Protein AF-A0A9P9EVK2-F1 (afdb_monomer_lite)

Foldseek 3Di:
DDPVPDFDPDPDDDPDDCPVVPCVVCCCCEQQVWDQPD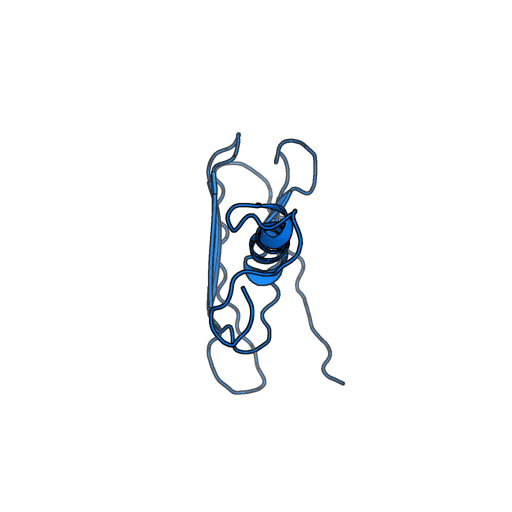PQNQDIGRDYDDDDPDFWDWDWDQGPQGIFIWIWGWDDPDPDTDIDIDTDGDDDDYDDDDDDDDDD

Secondary structure (DSSP, 8-state):
--TTSPPPSSTT--S--GGGGGHHHHIIIIIS-EEESSGGGSSEEE-----TT--EEEEEEEETTEEEEEEEE---SSS----EE--B-SSS--B-----PPP-

InterPro domains:
  IPR016007 Alpha-L-rhamnosidase [PTHR33307] (8-77)
  IPR035398 Alpha-L-rhamnosidase C-terminal domain [PF17390] (33-77)

Radius of gyration: 18.35 Å; chains: 1; bounding box: 41×40×48 Å

Sequence (104 aa):
MLPDGNIDPGSMTSFNRYAFGAVANWLHQTVGGVESMVPGWKAIKVKPVPGGNITGTEVAFDGPFGWAKCEWLLEGITSEWKSRYRPTQRHLSFFRQRGRQRTN

Organism: NCBI:txid307937

pLDDT: mean 79.36, std 20.46, range [29.38, 97.38]

Structure (mmCIF, N/CA/C/O backbone):
data_AF-A0A9P9EVK2-F1
#
_entry.id   AF-A0A9P9EVK2-F1
#
loop_
_atom_site.group_PDB
_atom_site.id
_atom_site.type_symbol
_atom_site.label_atom_id
_atom_site.label_alt_id
_atom_site.label_comp_id
_atom_site.label_asym_id
_atom_site.label_entity_id
_atom_site.label_seq_id
_atom_site.pdbx_PDB_ins_code
_atom_site.Cartn_x
_atom_site.Cartn_y
_atom_site.Cartn_z
_atom_site.occupancy
_atom_site.B_iso_or_equiv
_atom_site.auth_seq_id
_atom_site.auth_comp_id
_atom_site.auth_asym_id
_atom_site.auth_atom_id
_atom_site.pdbx_PDB_model_num
ATOM 1 N N . MET A 1 1 ? 17.812 -7.958 -16.029 1.00 84.88 1 MET A N 1
ATOM 2 C CA . MET A 1 1 ? 19.121 -8.417 -15.527 1.00 84.88 1 MET A CA 1
ATOM 3 C C . MET A 1 1 ? 18.919 -9.835 -15.071 1.00 84.88 1 MET A C 1
ATOM 5 O O . MET A 1 1 ? 17.952 -10.101 -14.363 1.00 84.88 1 MET A O 1
ATOM 9 N N . LEU A 1 2 ? 19.755 -10.726 -15.570 1.00 89.25 2 LEU A N 1
ATOM 10 C CA . LEU A 1 2 ? 19.751 -12.126 -15.195 1.00 89.25 2 LEU A CA 1
ATOM 11 C C . LEU A 1 2 ? 20.365 -12.283 -13.792 1.00 89.25 2 LEU A C 1
ATOM 13 O O . LEU A 1 2 ? 21.038 -11.366 -13.314 1.00 89.25 2 LEU A O 1
ATOM 17 N N . PRO A 1 3 ? 20.154 -13.423 -13.114 1.00 93.38 3 PRO A N 1
ATOM 18 C CA . PRO A 1 3 ? 20.743 -13.659 -11.796 1.00 93.38 3 PRO A CA 1
ATOM 19 C C . PRO A 1 3 ? 22.280 -13.570 -11.758 1.00 93.38 3 PRO A C 1
ATOM 21 O O . PRO A 1 3 ? 22.844 -13.338 -10.695 1.00 93.38 3 PRO A O 1
ATOM 24 N N . ASP A 1 4 ? 22.950 -13.730 -12.903 1.00 94.81 4 ASP A N 1
ATOM 25 C CA . ASP A 1 4 ? 24.405 -13.617 -13.073 1.00 94.81 4 ASP A CA 1
ATOM 26 C C . ASP A 1 4 ? 24.901 -12.170 -13.300 1.00 94.81 4 ASP A C 1
ATOM 28 O O . ASP A 1 4 ? 26.097 -11.943 -13.468 1.00 94.81 4 ASP A O 1
ATOM 32 N N . GLY A 1 5 ? 23.996 -11.185 -13.307 1.00 91.69 5 GLY A N 1
ATOM 33 C CA . GLY A 1 5 ? 24.318 -9.773 -13.514 1.00 91.69 5 GLY A CA 1
ATOM 34 C C . GLY A 1 5 ? 24.348 -9.324 -14.977 1.00 91.69 5 GLY A C 1
ATOM 35 O O . GLY A 1 5 ? 24.458 -8.125 -15.236 1.00 91.69 5 GLY A O 1
ATOM 36 N N . ASN A 1 6 ? 24.182 -10.223 -15.948 1.00 92.44 6 ASN A N 1
ATOM 37 C CA . ASN A 1 6 ? 24.107 -9.825 -17.350 1.00 92.44 6 ASN A CA 1
ATOM 38 C C . ASN A 1 6 ? 22.794 -9.084 -17.661 1.00 92.44 6 ASN A C 1
ATOM 40 O O . ASN A 1 6 ? 21.736 -9.330 -17.063 1.00 92.44 6 ASN A O 1
ATOM 44 N N . ILE A 1 7 ? 22.847 -8.142 -18.609 1.00 90.50 7 ILE A N 1
ATOM 45 C CA . ILE A 1 7 ? 21.647 -7.464 -19.116 1.00 90.50 7 ILE A CA 1
ATOM 46 C C . ILE A 1 7 ? 20.813 -8.483 -19.894 1.00 90.50 7 ILE A C 1
ATOM 48 O O . ILE A 1 7 ? 21.352 -9.359 -20.566 1.00 90.50 7 ILE A O 1
ATOM 52 N N . ASP A 1 8 ? 19.491 -8.377 -19.769 1.00 87.50 8 ASP A N 1
ATOM 53 C CA . ASP A 1 8 ? 18.595 -9.235 -20.538 1.00 87.50 8 ASP A CA 1
ATOM 54 C C . ASP A 1 8 ? 18.819 -8.977 -22.043 1.00 87.50 8 ASP A C 1
ATOM 56 O O . ASP A 1 8 ? 18.815 -7.812 -22.456 1.00 87.50 8 ASP A O 1
ATOM 60 N N . PRO A 1 9 ? 19.063 -10.024 -22.853 1.00 87.31 9 PRO A N 1
ATOM 61 C CA . PRO A 1 9 ? 19.431 -9.871 -24.259 1.00 87.31 9 PRO A CA 1
ATOM 62 C C . PRO A 1 9 ? 18.276 -9.359 -25.132 1.00 87.31 9 PRO A C 1
ATOM 64 O O . PRO A 1 9 ? 18.490 -9.015 -26.295 1.00 87.31 9 PRO A O 1
ATOM 67 N N . GLY A 1 10 ? 17.051 -9.296 -24.603 1.00 83.81 10 GLY A N 1
ATOM 68 C CA . GLY A 1 10 ? 15.923 -8.662 -25.261 1.00 83.81 10 GLY A CA 1
ATOM 69 C C . GLY A 1 10 ? 16.155 -7.162 -25.463 1.00 83.81 10 GLY A C 1
ATOM 70 O O . GLY A 1 10 ? 16.603 -6.439 -24.573 1.00 83.81 10 GLY A O 1
ATOM 71 N N . SER A 1 11 ? 15.766 -6.652 -26.633 1.00 80.56 11 SER A N 1
ATOM 72 C CA . SER A 1 11 ? 15.915 -5.236 -27.009 1.00 80.56 11 SER A CA 1
ATOM 73 C C . SER A 1 11 ? 15.046 -4.259 -26.197 1.00 80.56 11 SER A C 1
ATOM 75 O O . SER A 1 11 ? 15.094 -3.052 -26.427 1.00 80.56 11 SER A O 1
ATOM 77 N N . MET A 1 12 ? 14.245 -4.752 -25.244 1.00 85.00 12 MET A N 1
ATOM 78 C CA . MET A 1 12 ? 13.274 -3.971 -24.473 1.00 85.00 12 MET A CA 1
ATOM 79 C C . MET A 1 12 ? 13.587 -3.962 -22.968 1.00 85.00 12 MET A C 1
ATOM 81 O O . MET A 1 12 ? 12.696 -4.097 -22.128 1.00 85.00 12 MET A O 1
ATOM 85 N N . THR A 1 13 ? 14.853 -3.764 -22.608 1.00 89.00 13 THR A N 1
ATOM 86 C CA . THR A 1 13 ? 15.274 -3.717 -21.202 1.00 89.00 13 THR A CA 1
ATOM 87 C C . THR A 1 13 ? 15.385 -2.281 -20.706 1.00 89.00 13 THR A C 1
ATOM 89 O O . THR A 1 13 ? 16.253 -1.521 -21.121 1.00 89.00 13 THR A O 1
ATOM 92 N N . SER A 1 14 ? 14.505 -1.904 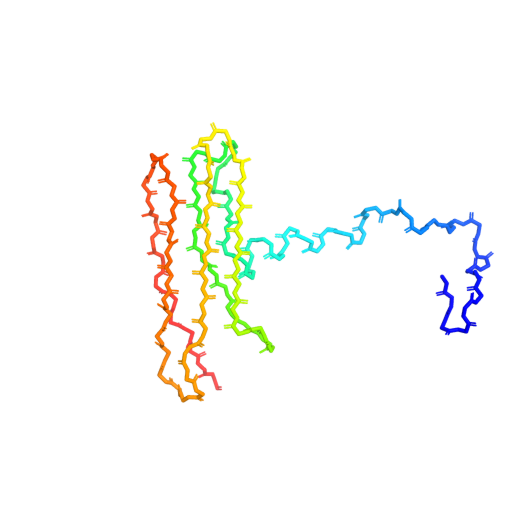-19.777 1.00 88.25 14 SER A N 1
ATOM 93 C CA . SER A 1 14 ? 14.646 -0.686 -18.977 1.00 88.25 14 SER A CA 1
ATOM 94 C C . SER A 1 14 ? 14.460 -1.029 -17.508 1.00 88.25 14 SER A C 1
ATOM 96 O O . SER A 1 14 ? 13.485 -1.678 -17.134 1.00 88.25 14 SER A O 1
ATOM 98 N N . PHE A 1 15 ? 15.387 -0.557 -16.680 1.00 91.69 15 PHE A N 1
ATOM 99 C CA . PHE A 1 15 ? 15.374 -0.738 -15.228 1.00 91.69 15 PHE A CA 1
ATOM 100 C C . PHE A 1 15 ? 14.518 0.301 -14.497 1.00 91.69 15 PHE A C 1
ATOM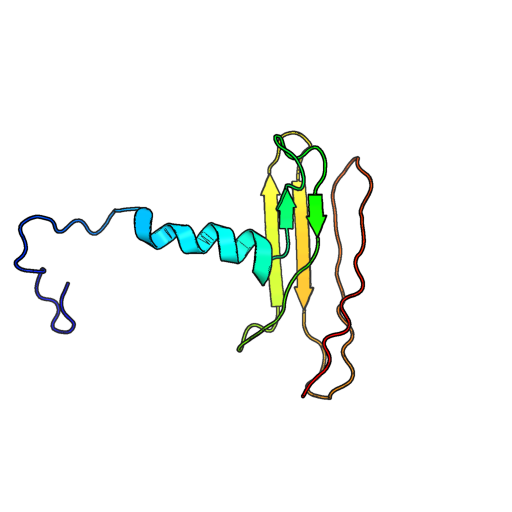 102 O O . PHE A 1 15 ? 14.428 0.275 -13.275 1.00 91.69 15 PHE A O 1
ATOM 109 N N . ASN A 1 16 ? 13.878 1.211 -15.236 1.00 93.75 16 ASN A N 1
ATOM 110 C CA . ASN A 1 16 ? 13.097 2.307 -14.676 1.00 93.75 16 ASN A CA 1
ATOM 111 C C . ASN A 1 16 ? 11.684 2.346 -15.277 1.00 93.75 16 ASN A C 1
ATOM 113 O O . ASN A 1 16 ? 11.264 3.330 -15.884 1.00 93.75 16 ASN A O 1
ATOM 117 N N . ARG A 1 17 ? 10.958 1.228 -15.165 1.00 92.12 17 ARG A N 1
ATOM 118 C CA . ARG A 1 17 ? 9.538 1.137 -15.535 1.00 92.12 17 ARG A CA 1
ATOM 119 C C . ARG A 1 17 ? 8.696 0.960 -14.279 1.00 92.12 17 ARG A C 1
ATOM 121 O O . ARG A 1 17 ? 8.841 -0.028 -13.567 1.00 92.12 17 ARG A O 1
ATOM 128 N N . TYR A 1 18 ? 7.754 1.871 -14.057 1.00 95.62 18 TYR A N 1
ATOM 129 C CA . TYR A 1 18 ? 6.885 1.858 -12.875 1.00 95.62 18 TYR A CA 1
ATOM 130 C C . TYR A 1 18 ? 5.824 0.747 -12.888 1.00 95.62 18 TYR A C 1
ATOM 132 O O . TYR A 1 18 ? 5.133 0.570 -11.890 1.00 95.62 18 TYR A O 1
ATOM 140 N N . ALA A 1 19 ? 5.670 -0.002 -13.988 1.00 95.00 19 ALA A N 1
ATOM 141 C CA . ALA A 1 19 ? 4.625 -1.019 -14.136 1.00 95.00 19 ALA A CA 1
ATOM 142 C C . ALA A 1 19 ? 4.652 -2.062 -13.004 1.00 95.00 19 ALA A C 1
ATOM 144 O O . ALA A 1 19 ? 3.619 -2.367 -12.416 1.00 95.00 19 ALA A O 1
ATOM 145 N N . PHE A 1 20 ? 5.841 -2.539 -12.627 1.00 93.69 20 PHE A N 1
ATOM 146 C CA . PHE A 1 20 ? 5.996 -3.460 -11.496 1.00 93.69 20 PHE A CA 1
ATOM 147 C C . PHE A 1 20 ? 5.777 -2.785 -10.132 1.00 93.69 20 PHE A C 1
ATOM 149 O O . PHE A 1 20 ? 5.462 -3.451 -9.150 1.00 93.69 20 PHE A O 1
ATOM 156 N N . GLY A 1 21 ? 5.857 -1.455 -10.079 1.00 96.56 21 GLY A N 1
ATOM 157 C CA . GLY A 1 21 ? 5.511 -0.646 -8.912 1.00 96.56 21 GLY A CA 1
ATOM 158 C C . GLY A 1 21 ? 4.011 -0.598 -8.603 1.00 96.56 21 GLY A C 1
ATOM 159 O O . GLY A 1 21 ? 3.642 -0.101 -7.543 1.00 96.56 21 GLY A O 1
ATOM 160 N N . ALA A 1 22 ? 3.136 -1.152 -9.454 1.00 96.19 22 ALA A N 1
ATOM 161 C CA . ALA A 1 22 ? 1.692 -1.223 -9.200 1.00 96.19 22 ALA A CA 1
ATOM 162 C C . ALA A 1 22 ? 1.334 -1.911 -7.864 1.00 96.19 22 ALA A C 1
ATOM 164 O O . ALA A 1 22 ? 0.298 -1.610 -7.267 1.00 96.19 22 ALA A O 1
ATOM 165 N N . VAL A 1 23 ? 2.220 -2.772 -7.349 1.00 97.38 23 VAL A N 1
ATOM 166 C CA . VAL A 1 23 ? 2.098 -3.385 -6.016 1.00 97.38 23 VAL A CA 1
ATOM 167 C C . VAL A 1 23 ? 1.985 -2.352 -4.886 1.00 97.38 23 VAL A C 1
ATOM 169 O O . VAL A 1 23 ? 1.336 -2.621 -3.876 1.00 97.38 23 VAL A O 1
ATOM 172 N N . ALA A 1 24 ? 2.530 -1.142 -5.059 1.00 96.62 24 ALA A N 1
ATOM 173 C CA . ALA A 1 24 ? 2.449 -0.074 -4.064 1.00 96.62 24 ALA A CA 1
ATOM 174 C C . ALA A 1 24 ? 0.998 0.302 -3.720 1.00 96.62 24 ALA A C 1
ATOM 176 O O . ALA A 1 24 ? 0.697 0.613 -2.570 1.00 96.62 24 ALA A O 1
ATOM 177 N N . ASN A 1 25 ? 0.069 0.202 -4.677 1.00 96.62 25 ASN A N 1
ATOM 178 C CA . ASN A 1 25 ? -1.343 0.446 -4.396 1.00 96.62 25 ASN A CA 1
ATOM 179 C C . ASN A 1 25 ? -1.923 -0.597 -3.424 1.00 96.62 25 ASN A C 1
ATOM 181 O O . ASN A 1 25 ? -2.629 -0.244 -2.482 1.00 96.62 25 ASN A O 1
ATOM 185 N N . TRP A 1 26 ? -1.582 -1.877 -3.608 1.00 96.62 26 TRP A N 1
ATOM 186 C CA . TRP A 1 26 ? -1.989 -2.939 -2.686 1.00 96.62 26 TRP A CA 1
ATOM 187 C C . TRP A 1 26 ? -1.361 -2.757 -1.297 1.00 96.62 26 TRP A C 1
ATOM 189 O O . TRP A 1 26 ? -2.054 -2.926 -0.292 1.00 96.62 26 TRP A O 1
ATOM 199 N N . LEU A 1 27 ? -0.091 -2.335 -1.230 1.00 96.94 27 LEU A N 1
ATOM 200 C CA . LEU A 1 27 ? 0.572 -2.017 0.037 1.00 96.94 27 LEU A CA 1
ATOM 201 C C . LEU A 1 27 ? -0.169 -0.909 0.795 1.00 96.94 27 LEU A C 1
ATOM 203 O O . LEU A 1 27 ? -0.453 -1.077 1.976 1.00 96.94 27 LEU A O 1
ATOM 207 N N . HIS A 1 28 ? -0.558 0.183 0.136 1.00 96.00 28 HIS A N 1
ATOM 208 C CA . HIS A 1 28 ? -1.286 1.265 0.804 1.00 96.00 28 HIS A CA 1
ATOM 209 C C . HIS A 1 28 ? -2.706 0.860 1.231 1.00 96.00 28 HIS A C 1
ATOM 211 O O . HIS A 1 28 ? -3.114 1.145 2.358 1.00 96.00 28 HIS A O 1
ATOM 217 N N . GLN A 1 29 ? -3.449 0.168 0.361 1.00 96.19 29 GLN A N 1
ATOM 218 C CA . GLN A 1 29 ? -4.865 -0.139 0.594 1.00 96.19 29 GLN A CA 1
ATOM 219 C C . GLN A 1 29 ? -5.097 -1.349 1.500 1.00 96.19 29 GLN A C 1
ATOM 221 O O . GLN A 1 29 ? -6.029 -1.341 2.297 1.00 96.19 29 GLN A O 1
ATOM 226 N N . THR A 1 30 ? -4.271 -2.393 1.390 1.00 95.88 30 THR A N 1
ATOM 227 C CA . THR A 1 30 ? -4.481 -3.667 2.100 1.00 95.88 30 THR A CA 1
ATOM 228 C C . THR A 1 30 ? -3.597 -3.771 3.333 1.00 95.88 30 THR A C 1
ATOM 230 O O . THR A 1 30 ? -4.103 -3.951 4.439 1.00 95.88 30 THR A O 1
ATOM 233 N N . VAL A 1 31 ? -2.281 -3.616 3.163 1.00 95.38 31 VAL A N 1
ATOM 234 C CA . VAL A 1 31 ? -1.319 -3.723 4.271 1.00 95.38 31 VAL A CA 1
ATOM 235 C C . VAL A 1 31 ? -1.439 -2.502 5.187 1.00 95.38 31 VAL A C 1
ATOM 237 O O . VAL A 1 31 ? -1.685 -2.639 6.384 1.00 95.38 31 VAL A O 1
ATOM 240 N N . GLY A 1 32 ? -1.372 -1.306 4.602 1.00 93.12 32 GLY A N 1
ATOM 241 C CA . GLY A 1 32 ? -1.623 -0.036 5.274 1.00 93.12 32 GLY A CA 1
ATOM 242 C C . GLY A 1 32 ? -3.105 0.212 5.553 1.00 93.12 32 GLY A C 1
ATOM 243 O O . GLY A 1 32 ? -3.431 0.925 6.488 1.00 93.12 32 GLY A O 1
ATOM 244 N N . GLY A 1 33 ? -4.027 -0.399 4.809 1.00 94.19 33 GLY A N 1
ATOM 245 C CA . GLY A 1 33 ? -5.453 -0.362 5.130 1.00 94.19 33 GLY A CA 1
ATOM 246 C C . GLY A 1 33 ? -6.207 0.905 4.727 1.00 94.19 33 GLY A C 1
ATOM 247 O O . GLY A 1 33 ? -7.362 1.018 5.129 1.00 94.19 33 GLY A O 1
ATOM 248 N N . VAL A 1 34 ? -5.604 1.856 4.002 1.00 94.12 34 VAL A N 1
ATOM 249 C CA . VAL A 1 34 ? -6.225 3.151 3.656 1.00 94.12 34 VAL A CA 1
ATOM 250 C C . VAL A 1 34 ? -6.637 3.173 2.189 1.00 94.12 34 VAL A C 1
ATOM 252 O O . VAL A 1 34 ? -5.800 3.110 1.292 1.00 94.12 34 VAL A O 1
ATOM 255 N N . GLU A 1 35 ? -7.938 3.304 1.939 1.00 95.12 35 GLU A N 1
ATOM 256 C CA . GLU A 1 35 ? -8.511 3.256 0.593 1.00 95.12 35 GLU A CA 1
ATOM 257 C C . GLU A 1 35 ? -9.626 4.293 0.424 1.00 95.12 35 GLU A C 1
ATOM 259 O O . GLU A 1 35 ? -10.432 4.517 1.331 1.00 95.12 35 GLU A O 1
ATOM 264 N N . SER A 1 36 ? -9.704 4.899 -0.761 1.00 94.44 36 SER A N 1
ATOM 265 C CA . SER A 1 36 ? -10.812 5.777 -1.137 1.00 94.44 36 SER A CA 1
ATOM 266 C C . SER A 1 36 ? -12.068 4.962 -1.442 1.00 94.44 36 SER A C 1
ATOM 268 O O . SER A 1 36 ? -12.057 4.114 -2.327 1.00 94.44 36 SER A O 1
ATOM 270 N N . MET A 1 37 ? -13.175 5.250 -0.760 1.00 94.81 37 MET A N 1
ATOM 271 C CA . MET A 1 37 ? -14.470 4.599 -1.020 1.00 94.81 37 MET A CA 1
ATOM 272 C C . MET A 1 37 ? -15.232 5.234 -2.182 1.00 94.81 37 MET A C 1
ATOM 274 O O . MET A 1 37 ? -16.112 4.614 -2.772 1.00 94.81 37 MET A O 1
ATOM 278 N N . VAL A 1 38 ? -14.917 6.492 -2.486 1.00 92.88 38 VAL A N 1
ATOM 279 C CA . VAL A 1 38 ? -15.523 7.276 -3.567 1.00 92.88 38 VAL A CA 1
ATOM 280 C C . VAL A 1 38 ? -14.440 8.079 -4.287 1.00 92.88 38 VAL A C 1
ATOM 282 O O . VAL A 1 38 ? -13.407 8.368 -3.679 1.00 92.88 38 VAL A O 1
ATOM 285 N N . PRO A 1 39 ? -14.632 8.485 -5.553 1.00 94.25 39 PRO A N 1
ATOM 286 C CA . PRO A 1 39 ? -13.695 9.374 -6.229 1.00 94.25 39 PRO A CA 1
ATOM 287 C C . PRO A 1 39 ? -13.429 10.656 -5.431 1.00 94.25 39 PRO A C 1
ATOM 289 O O . PRO A 1 39 ? -14.327 11.232 -4.812 1.00 94.25 39 PRO A O 1
ATOM 292 N N . GLY A 1 40 ? -12.175 11.107 -5.449 1.00 92.81 40 GLY A N 1
ATOM 293 C CA . GLY A 1 40 ? -11.768 12.340 -4.780 1.00 92.81 40 GLY A CA 1
ATOM 294 C C . GLY A 1 40 ? -11.639 12.245 -3.258 1.00 92.81 40 GLY A C 1
ATOM 295 O O . GLY A 1 40 ? -11.566 13.288 -2.623 1.00 92.81 40 GLY A O 1
ATOM 296 N N . TRP A 1 41 ? -11.597 11.044 -2.663 1.00 92.38 41 TRP A N 1
ATOM 297 C CA . TRP A 1 41 ? -11.238 10.846 -1.247 1.00 92.38 41 TRP A CA 1
ATOM 298 C C . TRP A 1 41 ? -12.172 11.514 -0.222 1.00 92.38 41 TRP A C 1
ATOM 300 O O . TRP A 1 41 ? -11.800 11.712 0.933 1.00 92.38 41 TRP A O 1
ATOM 310 N N . LYS A 1 42 ? -13.422 11.804 -0.615 1.00 89.69 42 LYS A N 1
ATOM 311 C CA . LYS A 1 42 ? -14.470 12.333 0.285 1.00 89.69 42 LYS A CA 1
ATOM 312 C C . LYS A 1 42 ? -14.919 11.337 1.356 1.00 89.69 42 LYS A C 1
ATOM 314 O O . LYS A 1 42 ? -15.523 11.727 2.346 1.00 89.69 42 LYS A O 1
ATOM 319 N N . ALA A 1 43 ? -14.675 10.052 1.137 1.00 88.25 43 ALA A N 1
ATOM 320 C CA . ALA A 1 43 ? -14.908 9.004 2.113 1.00 88.25 43 ALA A CA 1
ATOM 321 C C . ALA A 1 43 ? -13.775 7.991 2.004 1.00 88.25 43 ALA A C 1
ATOM 323 O O . ALA A 1 43 ? -13.418 7.577 0.896 1.00 88.25 43 ALA A O 1
ATOM 324 N N . ILE A 1 44 ? -13.235 7.589 3.151 1.00 89.75 44 ILE A N 1
ATOM 325 C CA . ILE A 1 44 ? -12.171 6.593 3.230 1.00 89.75 44 ILE A CA 1
ATOM 326 C C . ILE A 1 44 ? -12.654 5.357 3.974 1.00 89.75 44 ILE A C 1
ATOM 328 O O . ILE A 1 44 ? -13.444 5.430 4.918 1.00 89.75 44 ILE A O 1
ATOM 332 N N . LYS A 1 45 ? -12.139 4.208 3.560 1.00 89.75 45 LYS A N 1
ATOM 333 C CA . LYS A 1 45 ? -12.197 2.967 4.316 1.00 89.75 45 LYS A CA 1
ATOM 334 C C . LYS A 1 45 ? -10.864 2.802 5.009 1.00 89.75 45 LYS A C 1
ATOM 336 O O . LYS A 1 45 ? -9.822 2.907 4.365 1.00 89.75 45 LYS A O 1
ATOM 341 N N . VAL A 1 46 ? -10.926 2.512 6.307 1.00 91.12 46 VAL A N 1
ATOM 342 C CA . VAL A 1 46 ? -9.754 2.052 7.040 1.00 91.12 46 VAL A CA 1
ATOM 343 C C . VAL A 1 46 ? -9.947 0.617 7.502 1.00 91.12 46 VAL A C 1
ATOM 345 O O . VAL A 1 46 ? -10.778 0.336 8.369 1.00 91.12 46 VAL A O 1
ATOM 348 N N . LYS A 1 47 ? -9.191 -0.294 6.892 1.00 89.94 47 LYS A N 1
ATOM 349 C CA . LYS A 1 47 ? -9.254 -1.732 7.150 1.00 89.94 47 LYS A CA 1
ATOM 350 C C . LYS A 1 47 ? -7.898 -2.388 6.853 1.00 89.94 47 LYS A C 1
ATOM 352 O O . LYS A 1 47 ? -7.765 -3.031 5.813 1.00 89.94 47 LYS A O 1
ATOM 357 N N . PRO A 1 48 ? -6.896 -2.231 7.734 1.00 91.88 48 PRO A N 1
ATOM 358 C CA . PRO A 1 48 ? -5.634 -2.942 7.576 1.00 91.88 48 PRO A CA 1
ATOM 359 C C . PRO A 1 48 ? -5.849 -4.456 7.656 1.00 91.88 48 PRO A C 1
ATOM 361 O O . PRO A 1 48 ? -6.673 -4.936 8.442 1.00 91.88 48 PRO A O 1
ATOM 364 N N . VAL A 1 49 ? -5.092 -5.200 6.852 1.00 92.75 49 VAL A N 1
ATOM 365 C CA . VAL A 1 49 ? -5.063 -6.666 6.846 1.00 92.75 49 VAL A CA 1
ATOM 366 C C . VAL A 1 49 ? -3.639 -7.122 7.177 1.00 92.75 49 VAL A C 1
ATOM 368 O O . VAL A 1 49 ? -2.811 -7.241 6.272 1.00 92.75 49 VAL A O 1
ATOM 371 N N . PRO A 1 50 ? -3.327 -7.358 8.466 1.00 90.31 50 PRO A N 1
ATOM 372 C CA . PRO A 1 50 ? -2.057 -7.954 8.863 1.00 90.31 50 PRO A CA 1
ATOM 373 C C . PRO A 1 50 ? -1.870 -9.341 8.237 1.00 90.31 50 PRO A C 1
ATOM 375 O O . PRO A 1 50 ? -2.837 -10.089 8.072 1.00 90.31 50 PRO A O 1
ATOM 378 N N . GLY A 1 51 ? -0.630 -9.700 7.912 1.00 89.12 51 GLY A N 1
ATOM 379 C CA . GLY A 1 51 ? -0.315 -10.989 7.307 1.00 89.12 51 GLY A CA 1
ATOM 380 C C . GLY A 1 51 ? 1.176 -11.186 7.048 1.00 89.12 51 GLY A C 1
ATOM 381 O O . GLY A 1 51 ? 1.974 -10.249 7.127 1.00 89.12 51 GLY A O 1
ATOM 382 N N . GLY A 1 52 ? 1.546 -12.430 6.731 1.00 89.75 52 GLY A N 1
ATOM 383 C CA . GLY A 1 52 ? 2.943 -12.831 6.568 1.00 89.75 52 GLY A CA 1
ATOM 384 C C . GLY A 1 52 ? 3.757 -12.535 7.827 1.00 89.75 52 GLY A C 1
ATOM 385 O O . GLY A 1 52 ? 3.299 -12.777 8.940 1.00 89.75 52 GLY A O 1
ATOM 386 N N . ASN A 1 53 ? 4.944 -11.961 7.634 1.00 92.25 53 ASN A N 1
ATOM 387 C CA . ASN A 1 53 ? 5.848 -11.578 8.721 1.00 92.25 53 ASN A CA 1
ATOM 388 C C . ASN A 1 53 ? 5.796 -10.069 9.034 1.00 92.25 53 ASN A C 1
ATOM 390 O O . ASN A 1 53 ? 6.714 -9.537 9.654 1.00 92.25 53 ASN A O 1
ATOM 394 N N . ILE A 1 54 ? 4.755 -9.358 8.581 1.00 92.44 54 ILE A N 1
ATOM 395 C CA . ILE A 1 54 ? 4.596 -7.921 8.833 1.00 92.44 54 ILE A CA 1
ATOM 396 C C . ILE A 1 54 ? 3.934 -7.734 10.198 1.00 92.44 54 ILE A C 1
ATOM 398 O O . ILE A 1 54 ? 2.773 -8.091 10.392 1.00 92.44 54 ILE A O 1
ATOM 402 N N . THR A 1 55 ? 4.674 -7.157 11.144 1.00 93.25 55 THR A N 1
ATOM 403 C CA . THR A 1 55 ? 4.229 -6.977 12.536 1.00 93.25 55 THR A CA 1
ATOM 404 C C . THR A 1 55 ? 3.711 -5.580 12.846 1.00 93.25 55 THR A C 1
ATOM 406 O O . THR A 1 55 ? 3.089 -5.385 13.885 1.00 93.25 55 THR A O 1
ATOM 409 N N . GLY A 1 56 ? 3.902 -4.615 11.953 1.00 91.06 56 GLY A N 1
ATOM 410 C CA . GLY A 1 56 ? 3.373 -3.267 12.096 1.00 91.06 56 GLY A CA 1
ATOM 411 C C . GLY A 1 56 ? 3.495 -2.476 10.804 1.00 91.06 56 GLY A C 1
ATOM 412 O O . GLY A 1 56 ? 4.268 -2.845 9.917 1.00 91.06 56 GLY A O 1
ATOM 413 N N . THR A 1 57 ? 2.715 -1.404 10.685 1.00 94.44 57 THR A N 1
ATOM 414 C CA . THR A 1 57 ? 2.786 -0.470 9.555 1.00 94.44 57 THR A CA 1
ATOM 415 C C . THR A 1 57 ? 2.402 0.939 9.985 1.00 94.44 57 THR A C 1
ATOM 417 O O . THR A 1 57 ? 1.594 1.116 10.897 1.00 94.44 57 THR A O 1
ATOM 420 N N . GLU A 1 58 ? 2.923 1.920 9.254 1.00 94.00 58 GLU A N 1
ATOM 421 C CA . GLU A 1 58 ? 2.400 3.280 9.195 1.00 94.00 58 GLU A CA 1
ATOM 422 C C . GLU A 1 58 ? 2.155 3.624 7.720 1.00 94.00 58 GLU A C 1
ATOM 424 O O . GLU A 1 58 ? 3.029 3.434 6.873 1.00 94.00 58 GLU A O 1
ATOM 429 N N . VAL A 1 59 ? 0.961 4.119 7.402 1.00 93.94 59 VAL A N 1
ATOM 430 C CA . VAL A 1 59 ? 0.619 4.660 6.087 1.00 93.94 59 VAL A CA 1
ATOM 431 C C . VAL A 1 59 ? -0.016 6.035 6.244 1.00 93.94 59 VAL A C 1
ATOM 433 O O . VAL A 1 59 ? -0.831 6.278 7.138 1.00 93.94 59 VAL A O 1
ATOM 436 N N . ALA A 1 60 ? 0.343 6.940 5.341 1.00 92.19 60 ALA A N 1
ATOM 437 C CA . ALA A 1 60 ? -0.215 8.275 5.262 1.00 92.19 60 ALA A CA 1
ATOM 438 C C . ALA A 1 60 ? -0.482 8.636 3.800 1.00 92.19 60 ALA A C 1
ATOM 440 O O . ALA A 1 60 ? 0.371 8.443 2.937 1.00 92.19 60 ALA A O 1
ATOM 441 N N . PHE A 1 61 ? -1.662 9.184 3.537 1.00 93.44 61 PHE A N 1
ATOM 442 C CA . PHE A 1 61 ? -2.024 9.766 2.253 1.00 93.44 61 PHE A CA 1
ATOM 443 C C . PHE A 1 61 ? -2.309 11.255 2.444 1.00 93.44 61 PHE A C 1
ATOM 445 O O . PHE A 1 61 ? -3.172 11.615 3.248 1.00 93.44 61 PHE A O 1
ATOM 452 N N . ASP A 1 62 ? -1.572 12.105 1.727 1.00 93.81 62 ASP A N 1
ATOM 453 C CA . ASP A 1 62 ? -1.831 13.544 1.666 1.00 93.81 62 ASP A CA 1
ATOM 454 C C . ASP A 1 62 ? -2.869 13.818 0.577 1.00 93.81 62 ASP A C 1
ATOM 456 O O . ASP A 1 62 ? -2.567 13.815 -0.619 1.00 93.81 62 ASP A O 1
ATOM 460 N N . GLY A 1 63 ? -4.127 13.929 0.996 1.00 89.38 63 GLY A N 1
ATOM 461 C CA . GLY A 1 63 ? -5.261 14.059 0.097 1.00 89.38 63 GLY A CA 1
ATOM 462 C C . GLY A 1 63 ? -5.842 15.471 0.045 1.00 89.38 63 GLY A C 1
ATOM 463 O O . GLY A 1 63 ? -5.474 16.345 0.828 1.00 89.38 63 GLY A O 1
ATOM 464 N N . PRO A 1 64 ? -6.865 15.685 -0.801 1.00 91.38 64 PRO A N 1
ATOM 465 C CA . PRO A 1 64 ? -7.558 16.974 -0.914 1.00 91.38 64 PRO A CA 1
ATOM 466 C C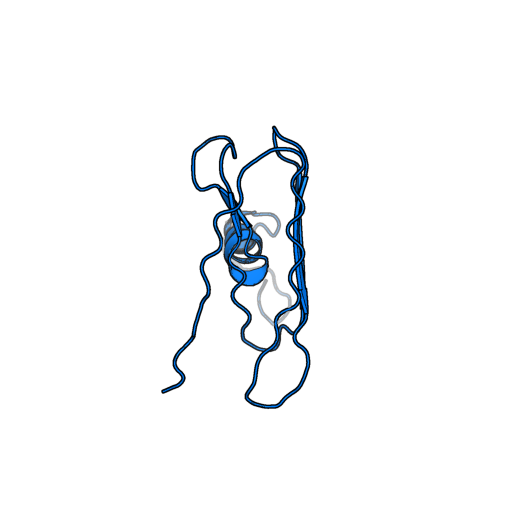 . PRO A 1 64 ? -8.179 17.491 0.396 1.00 91.38 64 PRO A C 1
ATOM 468 O O . PRO A 1 64 ? -8.438 18.682 0.529 1.00 91.38 64 PRO A O 1
ATOM 471 N N . PHE A 1 65 ? -8.428 16.598 1.359 1.00 88.81 65 PHE A N 1
ATOM 472 C CA . PHE A 1 65 ? -8.995 16.910 2.676 1.00 88.81 65 PHE A CA 1
ATOM 473 C C . PHE A 1 65 ? -7.950 16.807 3.803 1.00 88.81 65 PHE A C 1
ATOM 475 O O . PHE A 1 65 ? -8.296 16.671 4.975 1.00 88.81 65 PHE A O 1
ATOM 482 N N . GLY A 1 66 ? -6.664 16.855 3.448 1.00 90.00 66 GLY A N 1
ATOM 483 C CA . GLY A 1 66 ? -5.537 16.656 4.348 1.00 90.00 66 GLY A CA 1
ATOM 484 C C . GLY A 1 66 ? -5.187 15.183 4.557 1.00 90.00 66 GLY A C 1
ATOM 485 O O . GLY A 1 66 ? -5.588 14.298 3.797 1.00 90.00 66 GLY A O 1
ATOM 486 N N . TRP A 1 67 ? -4.418 14.928 5.614 1.00 89.75 67 TRP A N 1
ATOM 487 C CA . TRP A 1 67 ? -3.845 13.615 5.891 1.00 89.75 67 TRP A CA 1
ATOM 488 C C . TRP A 1 67 ? -4.893 12.570 6.278 1.00 89.75 67 TRP A C 1
ATOM 490 O O . TRP A 1 67 ? -5.580 12.726 7.288 1.00 89.75 67 TRP A O 1
ATOM 500 N N . ALA A 1 68 ? -4.928 11.462 5.538 1.00 90.31 68 ALA A N 1
ATOM 501 C CA . ALA A 1 68 ? -5.518 10.200 5.967 1.00 90.31 68 ALA A CA 1
ATOM 502 C C . ALA A 1 68 ? -4.395 9.277 6.452 1.00 90.31 68 ALA A C 1
ATOM 504 O O . ALA A 1 68 ? -3.556 8.851 5.659 1.00 90.31 68 ALA A O 1
ATOM 505 N N . LYS A 1 69 ? -4.358 8.994 7.759 1.00 89.56 69 LYS A N 1
ATOM 506 C CA . LYS A 1 69 ? -3.299 8.182 8.374 1.00 89.56 69 LYS A CA 1
ATOM 507 C C . LYS A 1 69 ? -3.835 6.917 9.007 1.00 89.56 69 LYS A C 1
ATOM 509 O O . LYS A 1 69 ? -4.899 6.948 9.631 1.00 89.56 69 LYS A O 1
ATOM 514 N N . CYS A 1 70 ? -3.050 5.851 8.884 1.00 90.19 70 CYS A N 1
ATOM 515 C CA . CYS A 1 70 ? -3.284 4.586 9.543 1.00 90.19 70 CYS A CA 1
ATOM 516 C C . CYS A 1 70 ? -1.978 3.988 10.079 1.00 90.19 70 CYS A C 1
ATOM 518 O O . CYS A 1 70 ? -1.051 3.751 9.317 1.00 90.19 70 CYS A O 1
ATOM 520 N N . GLU A 1 71 ? -1.921 3.720 11.383 1.00 91.81 71 GLU A N 1
ATOM 521 C CA . GLU A 1 71 ? -0.824 3.014 12.042 1.00 91.81 71 GLU A CA 1
ATOM 522 C C . GLU A 1 71 ? -1.358 1.822 12.840 1.00 91.81 71 GLU A C 1
ATOM 524 O O . GLU A 1 71 ? -2.292 1.983 13.634 1.00 91.81 71 GLU A O 1
ATOM 529 N N . TRP A 1 72 ? -0.762 0.643 12.654 1.00 89.31 72 TRP A N 1
ATOM 530 C CA . TRP A 1 72 ? -1.053 -0.540 13.464 1.00 89.31 72 TRP A CA 1
ATOM 531 C C . TRP A 1 72 ? 0.214 -1.299 13.850 1.00 89.31 72 TRP A C 1
ATOM 533 O O . TRP A 1 72 ? 1.197 -1.314 13.117 1.00 89.31 72 TRP A O 1
ATOM 543 N N . LEU A 1 73 ? 0.143 -1.980 14.992 1.00 89.69 73 LEU A N 1
ATOM 544 C CA . LEU A 1 73 ? 1.180 -2.861 15.524 1.00 89.69 73 LEU A CA 1
ATOM 545 C C . LEU A 1 73 ? 0.518 -4.129 16.084 1.00 89.69 73 LEU A C 1
ATOM 547 O O . LEU A 1 73 ? -0.546 -4.048 16.709 1.00 89.69 73 LEU A O 1
ATOM 551 N N . LEU A 1 74 ? 1.126 -5.291 15.850 1.00 84.88 74 LEU A N 1
ATOM 552 C CA . LEU A 1 74 ? 0.739 -6.557 16.472 1.00 84.88 74 LEU A CA 1
ATOM 553 C C . LEU A 1 74 ? 1.399 -6.670 17.848 1.00 84.88 74 LEU A C 1
ATOM 555 O O . LEU A 1 74 ? 2.612 -6.529 17.980 1.00 84.88 74 LEU A O 1
ATOM 559 N N . GLU A 1 75 ? 0.594 -6.954 18.870 1.00 76.31 75 GLU A N 1
ATOM 560 C CA . GLU A 1 75 ? 1.054 -7.181 20.242 1.00 76.31 75 GLU A CA 1
ATOM 561 C C . GLU A 1 75 ? 0.759 -8.624 20.654 1.00 76.31 75 GLU A C 1
ATOM 563 O O . GLU A 1 75 ? -0.405 -9.011 20.728 1.00 76.31 75 GLU A O 1
ATOM 568 N N . GLY A 1 76 ? 1.813 -9.395 20.950 1.00 64.44 76 GLY A N 1
ATOM 569 C CA . GLY A 1 76 ? 1.723 -10.778 21.435 1.00 64.44 76 GLY A CA 1
ATOM 570 C C . GLY A 1 76 ? 1.706 -11.851 20.333 1.00 64.44 76 GLY A C 1
ATOM 571 O O . GLY A 1 76 ? 1.225 -11.626 19.229 1.00 64.44 76 GLY A O 1
ATOM 572 N N . ILE A 1 77 ? 2.261 -13.030 20.647 1.00 54.28 77 ILE A N 1
ATOM 573 C CA . ILE A 1 77 ? 2.337 -14.221 19.766 1.00 54.28 77 ILE A CA 1
ATOM 574 C C . ILE A 1 77 ? 1.145 -15.178 20.013 1.00 54.28 77 ILE A C 1
ATOM 576 O O . ILE A 1 77 ? 0.993 -16.193 19.340 1.00 54.28 77 ILE A O 1
ATOM 580 N N . THR A 1 78 ? 0.267 -14.880 20.972 1.00 45.16 78 THR A N 1
ATOM 581 C CA . THR A 1 78 ? -0.845 -15.758 21.357 1.00 45.16 78 THR A CA 1
ATOM 582 C C . THR A 1 78 ? -2.162 -15.332 20.714 1.00 45.16 78 THR A C 1
ATOM 584 O O . THR A 1 78 ? -2.433 -14.153 20.526 1.00 45.16 78 THR A O 1
ATOM 587 N N . SER A 1 79 ? -2.988 -16.324 20.385 1.00 46.06 79 SER A N 1
ATOM 588 C CA . SER A 1 79 ? -4.191 -16.311 19.537 1.00 46.06 79 SER A CA 1
ATOM 589 C C . SER A 1 79 ? -5.324 -15.332 19.910 1.00 46.06 79 SER A C 1
ATOM 591 O O . SER A 1 79 ? -6.380 -15.356 19.275 1.00 46.06 79 SER A O 1
ATOM 593 N N . GLU A 1 80 ? -5.132 -14.465 20.905 1.00 45.56 80 GLU A N 1
ATOM 594 C CA . GLU A 1 80 ? -6.024 -13.355 21.234 1.00 45.56 80 GLU A CA 1
ATOM 595 C C . GLU A 1 80 ? -5.408 -12.019 20.805 1.00 45.56 80 GLU A C 1
ATOM 597 O O . GLU A 1 80 ? -4.520 -11.452 21.436 1.00 45.56 80 GLU A O 1
ATOM 602 N N . TRP A 1 81 ? -5.927 -11.507 19.691 1.00 49.78 81 TRP A N 1
ATOM 603 C CA . TRP A 1 81 ? -5.437 -10.316 19.013 1.00 49.78 81 TRP A CA 1
ATOM 604 C C . TRP A 1 81 ? -6.002 -9.027 19.613 1.00 49.78 81 TRP A C 1
ATOM 606 O O . TRP A 1 81 ? -7.222 -8.856 19.709 1.00 49.78 81 TRP A O 1
ATOM 616 N N . LYS A 1 82 ? -5.132 -8.051 19.898 1.00 44.53 82 LYS A N 1
ATOM 617 C CA . LYS A 1 82 ? -5.537 -6.679 20.239 1.00 44.53 82 LYS A CA 1
ATOM 618 C C . LYS A 1 82 ? -4.856 -5.670 19.314 1.00 44.53 82 LYS A C 1
ATOM 620 O O . LYS A 1 82 ? -3.775 -5.177 19.600 1.00 44.53 82 LYS A O 1
ATOM 625 N N . SER A 1 83 ? -5.506 -5.328 18.202 1.00 48.72 83 SER A N 1
ATOM 626 C CA . SER A 1 83 ? -5.022 -4.269 17.307 1.00 48.72 83 SER A CA 1
ATOM 627 C C . SER A 1 83 ? -5.187 -2.895 17.971 1.00 48.72 83 SER A C 1
ATOM 629 O O . SER A 1 83 ? -6.323 -2.476 18.233 1.00 48.72 83 SER A O 1
ATOM 631 N N . ARG A 1 84 ? -4.092 -2.163 18.207 1.00 50.62 84 ARG A N 1
ATOM 632 C CA . ARG A 1 84 ? -4.155 -0.713 18.443 1.00 50.62 84 ARG A CA 1
ATOM 633 C C . ARG A 1 84 ? -4.046 -0.007 17.099 1.00 50.62 84 ARG A C 1
ATOM 635 O O . ARG A 1 84 ? -3.038 -0.129 16.419 1.00 50.62 84 ARG A O 1
ATOM 642 N 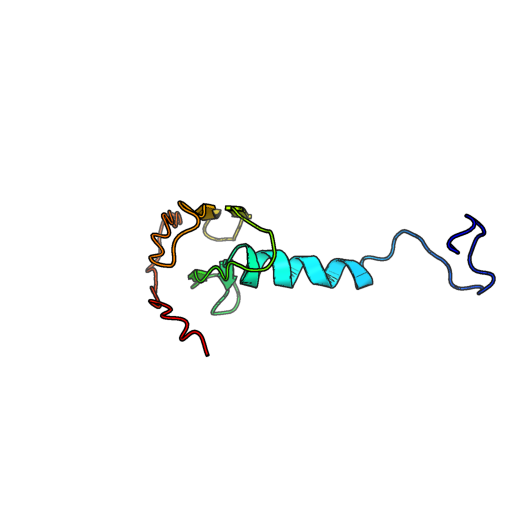N . TYR A 1 85 ? -5.116 0.687 16.724 1.00 55.94 85 TYR A N 1
ATOM 643 C CA . TYR A 1 85 ? -5.210 1.427 15.474 1.00 55.94 85 TYR A CA 1
ATOM 644 C C . TYR A 1 85 ? -5.665 2.866 15.748 1.00 55.94 85 TYR A C 1
ATOM 646 O O . TYR A 1 85 ? -6.653 3.060 16.463 1.00 55.94 85 TYR A O 1
ATOM 654 N N . ARG A 1 86 ? -4.964 3.865 15.195 1.00 56.88 86 ARG A N 1
ATOM 655 C CA . ARG A 1 86 ? -5.283 5.297 15.351 1.00 56.88 86 ARG A CA 1
ATOM 656 C C . ARG A 1 86 ? -5.590 5.951 13.997 1.00 56.88 86 ARG A C 1
ATOM 658 O O . ARG A 1 86 ? -4.689 6.522 13.384 1.00 56.88 86 ARG A O 1
ATOM 665 N N . PRO A 1 87 ? -6.852 5.923 13.534 1.00 56.16 87 PRO A N 1
ATOM 666 C CA . PRO A 1 87 ? -7.226 6.702 12.369 1.00 56.16 87 PRO A CA 1
ATOM 667 C C . PRO A 1 87 ? -7.161 8.180 12.707 1.00 56.16 87 PRO A C 1
ATOM 669 O O . PRO A 1 87 ? -7.803 8.631 13.655 1.00 56.16 87 PRO A O 1
ATOM 672 N N . THR A 1 88 ? -6.418 8.934 11.904 1.00 58.38 88 THR A N 1
ATOM 673 C CA . THR A 1 88 ? -6.462 10.393 11.966 1.00 58.38 88 THR A CA 1
ATOM 674 C C . THR A 1 88 ? -6.834 10.929 10.596 1.00 58.38 88 THR A C 1
ATOM 67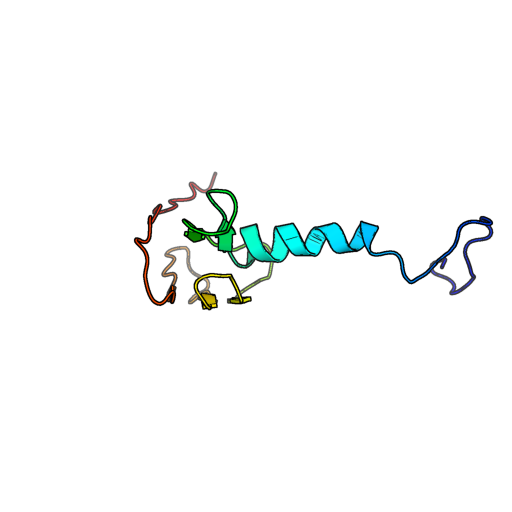6 O O . THR A 1 88 ? -6.138 10.677 9.615 1.00 58.38 88 THR A O 1
ATOM 679 N N . GLN A 1 89 ? -7.940 11.666 10.555 1.00 59.09 89 GLN A N 1
ATOM 680 C CA . GLN A 1 89 ? -8.346 12.507 9.440 1.00 59.09 89 GLN A CA 1
ATOM 681 C C . GLN A 1 89 ? -9.068 13.712 10.053 1.00 59.09 89 GLN A C 1
ATOM 683 O O . GLN A 1 89 ? -9.998 13.551 10.847 1.00 59.09 89 GLN A O 1
ATOM 688 N N . ARG A 1 90 ? -8.594 14.930 9.775 1.00 53.78 90 ARG A N 1
ATOM 689 C CA . ARG A 1 90 ? -9.270 16.148 10.238 1.00 53.78 90 ARG A CA 1
ATOM 690 C C . ARG A 1 90 ? -10.458 16.377 9.301 1.00 53.78 90 ARG A C 1
ATOM 692 O O . ARG A 1 90 ? -10.228 16.733 8.160 1.00 53.78 90 ARG A O 1
ATOM 699 N N . HIS A 1 91 ? -11.683 16.216 9.811 1.00 47.94 91 HIS A N 1
ATOM 700 C CA . HIS A 1 91 ? -12.969 16.312 9.094 1.00 47.94 91 HIS A CA 1
ATOM 701 C C . HIS A 1 91 ? -13.290 15.106 8.199 1.00 47.94 91 HIS A C 1
ATOM 703 O O . HIS A 1 91 ? -12.893 15.116 7.045 1.00 47.94 91 HIS A O 1
ATOM 709 N N . LEU A 1 92 ? -14.017 14.100 8.719 1.00 50.06 92 LEU A N 1
ATOM 710 C CA . LEU A 1 92 ? -15.024 13.247 8.035 1.00 50.06 92 LEU A CA 1
ATOM 711 C C . LEU A 1 92 ? -15.354 11.992 8.878 1.00 50.06 92 LEU A C 1
ATOM 713 O O . LEU A 1 92 ? -14.625 11.625 9.799 1.00 50.06 92 LEU A O 1
ATOM 717 N N . SER A 1 93 ? -16.497 11.359 8.598 1.00 44.88 93 SER A N 1
ATOM 718 C CA . SER A 1 93 ? -17.032 10.207 9.337 1.00 44.88 93 SER A CA 1
ATOM 719 C C . SER A 1 93 ? -16.272 8.906 9.029 1.00 44.88 93 SER A C 1
ATOM 721 O O . SER A 1 93 ? -16.198 8.483 7.879 1.00 44.88 93 SER A O 1
ATOM 723 N N . PHE A 1 94 ? -15.757 8.228 10.060 1.00 49.78 94 PHE A N 1
ATOM 724 C CA . PHE A 1 94 ? -15.100 6.920 9.936 1.00 49.78 94 PHE A CA 1
ATOM 725 C C . PHE A 1 94 ? -16.115 5.774 9.939 1.00 49.78 94 PHE A C 1
ATOM 727 O O . PHE A 1 94 ? -16.909 5.654 10.873 1.00 49.78 94 PHE A O 1
ATOM 734 N N . PHE A 1 95 ? -16.038 4.867 8.960 1.00 44.16 95 PHE A N 1
ATOM 735 C CA . PHE A 1 95 ? -16.789 3.610 8.991 1.00 44.16 95 PHE A CA 1
ATOM 736 C C . PHE A 1 95 ? -15.879 2.458 9.439 1.00 44.16 95 PHE A C 1
ATOM 738 O O . PHE A 1 95 ? -14.944 2.070 8.739 1.00 44.16 95 PHE A O 1
ATOM 745 N N . ARG A 1 96 ? -16.131 1.919 10.638 1.00 49.47 96 ARG A N 1
ATOM 746 C CA . ARG A 1 96 ? -15.347 0.832 11.248 1.00 49.47 96 ARG A CA 1
ATOM 747 C C . ARG A 1 96 ? -15.983 -0.521 10.937 1.00 49.47 96 ARG A C 1
ATOM 749 O O . ARG A 1 96 ? -17.039 -0.835 11.478 1.00 49.47 96 ARG A O 1
ATOM 756 N N . GLN A 1 97 ? -15.304 -1.375 10.174 1.00 44.34 97 GLN A N 1
ATOM 757 C CA . GLN A 1 97 ? -15.679 -2.788 10.048 1.00 44.34 97 GLN A CA 1
ATOM 758 C C . GLN A 1 97 ? -14.835 -3.621 11.029 1.00 44.34 97 GLN A C 1
ATOM 760 O O . GLN A 1 97 ? -13.619 -3.714 10.874 1.00 44.34 97 GLN A O 1
ATOM 765 N N . ARG A 1 98 ? -15.445 -4.213 12.069 1.00 40.00 98 ARG A N 1
ATOM 766 C CA . ARG A 1 98 ? -14.746 -5.183 12.936 1.00 40.00 98 ARG A CA 1
ATOM 767 C C . ARG A 1 98 ? -14.544 -6.479 12.146 1.00 40.00 98 ARG A C 1
ATOM 769 O O . ARG A 1 98 ? -15.496 -7.226 11.946 1.00 40.00 98 ARG A O 1
ATOM 776 N N . GLY A 1 99 ? -13.326 -6.736 11.679 1.00 40.56 99 GLY A N 1
ATOM 777 C CA . GLY A 1 99 ? -12.967 -8.014 11.067 1.00 40.56 99 GLY A CA 1
ATOM 778 C C . GLY A 1 99 ? -12.720 -9.072 12.141 1.00 40.56 99 GLY A C 1
ATOM 779 O O . GLY A 1 99 ? -11.792 -8.933 12.928 1.00 40.56 99 GLY A O 1
ATOM 780 N N . ARG A 1 100 ? -13.542 -10.125 12.178 1.00 38.09 100 ARG A N 1
ATOM 781 C CA . ARG A 1 100 ? -13.237 -11.383 12.876 1.00 38.09 100 ARG A CA 1
ATOM 782 C C . ARG A 1 100 ? -12.820 -12.377 11.793 1.00 38.09 100 ARG A C 1
ATOM 784 O O . ARG A 1 100 ? -13.674 -12.836 11.041 1.00 38.09 100 ARG A O 1
ATOM 791 N N . GLN A 1 101 ? -11.523 -12.639 11.652 1.00 44.97 101 GLN A N 1
ATOM 792 C CA . GLN A 1 101 ? -11.035 -13.706 10.774 1.00 44.97 101 GLN A CA 1
ATOM 793 C C . GLN A 1 101 ? -11.242 -15.037 11.507 1.00 44.97 101 GLN A C 1
ATOM 795 O O . GLN A 1 101 ? -10.749 -15.218 12.619 1.00 44.97 101 GLN A O 1
ATOM 800 N N . ARG A 1 102 ? -12.054 -15.930 10.928 1.00 29.38 102 ARG A N 1
ATOM 801 C CA . ARG A 1 102 ? -12.154 -17.329 11.359 1.00 29.38 102 ARG A CA 1
ATOM 802 C C . ARG A 1 102 ? -10.903 -18.044 10.856 1.00 29.38 102 ARG A C 1
ATOM 804 O O . ARG A 1 102 ? -10.672 -18.069 9.653 1.00 29.38 102 ARG A O 1
ATOM 811 N N . THR A 1 103 ? -10.122 -18.604 11.767 1.00 34.53 103 THR A N 1
ATOM 812 C CA . THR A 1 103 ? -9.095 -19.597 11.445 1.00 34.53 103 THR A CA 1
ATOM 813 C C . THR A 1 103 ? -9.802 -20.920 11.129 1.00 34.53 103 THR A C 1
ATOM 815 O O . THR A 1 103 ? -10.624 -21.357 11.939 1.00 34.53 103 THR A O 1
ATOM 818 N N . ASN A 1 104 ? -9.535 -21.498 9.954 1.00 32.66 104 ASN A N 1
ATOM 819 C CA . ASN A 1 104 ? -9.773 -22.922 9.681 1.00 32.66 104 ASN A CA 1
ATOM 820 C C . ASN A 1 104 ? -8.626 -23.747 10.264 1.00 32.66 104 ASN A C 1
ATOM 822 O O . ASN A 1 104 ? -7.497 -23.206 10.288 1.00 32.66 104 ASN A O 1
#